Protein AF-A0AAJ6NSI8-F1 (afdb_monomer_lite)

Radius of gyration: 16.39 Å; chains: 1; bounding box: 37×34×49 Å

Foldseek 3Di:
DDDDDPVNVVVCCVPPVVVVVVVQLVVLQPDPDLLVLLLCLLQCATPVRDHDPVCVPADNVLSVQLSVQCNVCVVVCLPDDALVSNLVVLCVSNVVRPRCDPVSSVSSSQSSCSNSVHHDQWDACDPVNLVVCVVVVNPSPDRTHGPVVVD

Structure (mmCIF, N/CA/C/O backbone):
data_AF-A0AAJ6NSI8-F1
#
_entry.id   AF-A0AAJ6NSI8-F1
#
loop_
_atom_site.group_PDB
_atom_site.id
_atom_site.type_symbol
_atom_site.label_atom_id
_atom_site.label_alt_id
_atom_site.label_comp_id
_atom_site.label_asym_id
_atom_site.label_entity_id
_atom_site.label_seq_id
_atom_site.pdbx_PDB_ins_code
_atom_site.Cartn_x
_atom_site.Cartn_y
_atom_site.Cartn_z
_atom_site.occupancy
_atom_site.B_iso_or_equiv
_atom_site.auth_seq_id
_atom_site.auth_comp_id
_atom_site.auth_asym_id
_atom_site.auth_atom_id
_atom_site.pdbx_PDB_model_num
ATOM 1 N N . MET A 1 1 ? 19.139 5.730 -38.539 1.00 36.88 1 MET A N 1
ATOM 2 C CA . MET A 1 1 ? 18.204 5.379 -37.445 1.00 36.88 1 MET A CA 1
ATOM 3 C C . MET A 1 1 ? 18.878 4.322 -36.570 1.00 36.88 1 MET A C 1
ATOM 5 O O . MET A 1 1 ? 19.030 3.194 -37.020 1.00 36.88 1 MET A O 1
ATOM 9 N N . GLN A 1 2 ? 19.420 4.687 -35.401 1.00 40.69 2 GLN A N 1
ATOM 10 C CA . GLN A 1 2 ? 20.115 3.727 -34.526 1.00 40.69 2 GLN A CA 1
ATOM 11 C C . GLN A 1 2 ? 19.106 2.731 -33.938 1.00 40.69 2 GLN A C 1
ATOM 13 O O . GLN A 1 2 ? 18.136 3.141 -33.303 1.00 40.69 2 GLN A O 1
ATOM 18 N N . LYS A 1 3 ? 19.342 1.427 -34.138 1.00 42.62 3 LYS A N 1
ATOM 19 C CA . LYS A 1 3 ? 18.638 0.351 -33.426 1.00 42.62 3 LYS A CA 1
ATOM 20 C C . LYS A 1 3 ? 18.954 0.491 -31.934 1.00 42.62 3 LYS A C 1
ATOM 22 O O . LYS A 1 3 ? 20.040 0.114 -31.505 1.00 42.62 3 LYS A O 1
ATOM 27 N N . GLN A 1 4 ? 18.039 1.064 -31.156 1.00 47.97 4 GLN A N 1
ATOM 28 C CA . GLN A 1 4 ? 18.158 1.073 -29.699 1.00 47.97 4 GLN A CA 1
ATOM 29 C C . GLN A 1 4 ? 18.043 -0.370 -29.199 1.00 47.97 4 GLN A C 1
ATOM 31 O O . GLN A 1 4 ? 17.003 -1.012 -29.331 1.00 47.97 4 GLN A O 1
ATOM 36 N N . THR A 1 5 ? 19.142 -0.905 -28.681 1.00 57.41 5 THR A N 1
ATOM 37 C CA . THR A 1 5 ? 19.219 -2.257 -28.125 1.00 57.41 5 THR A CA 1
ATOM 38 C C . THR A 1 5 ? 18.499 -2.301 -26.774 1.00 57.41 5 THR A C 1
ATOM 40 O O . THR A 1 5 ? 18.498 -1.319 -26.036 1.00 57.41 5 THR A O 1
ATOM 43 N N . ILE A 1 6 ? 17.956 -3.453 -26.371 1.00 51.88 6 ILE A N 1
ATOM 44 C CA . ILE A 1 6 ? 17.334 -3.640 -25.040 1.00 51.88 6 ILE A CA 1
ATOM 45 C C . ILE A 1 6 ? 18.253 -3.128 -23.906 1.00 51.88 6 ILE A C 1
ATOM 47 O O . ILE A 1 6 ? 17.789 -2.495 -22.960 1.00 51.88 6 ILE A O 1
ATOM 51 N N . LYS A 1 7 ? 19.578 -3.279 -24.059 1.00 48.72 7 LYS A N 1
ATOM 52 C CA . LYS A 1 7 ? 20.593 -2.747 -23.131 1.00 48.72 7 LYS A CA 1
ATOM 53 C C . LYS A 1 7 ? 20.523 -1.227 -22.922 1.00 48.72 7 LYS A C 1
ATOM 55 O O . LYS A 1 7 ? 20.684 -0.780 -21.789 1.00 48.72 7 LYS A O 1
ATOM 60 N N . SER A 1 8 ? 20.266 -0.422 -23.960 1.00 52.66 8 SER A N 1
ATOM 61 C CA . SER A 1 8 ? 20.173 1.039 -23.806 1.00 52.66 8 SER A CA 1
ATOM 62 C C . SER A 1 8 ? 18.895 1.459 -23.077 1.00 52.66 8 SER A C 1
ATOM 64 O O . SER A 1 8 ? 18.937 2.383 -22.267 1.00 52.66 8 SER A O 1
ATOM 66 N N . PHE A 1 9 ? 17.785 0.743 -23.282 1.00 48.44 9 PHE A N 1
ATOM 67 C CA . PHE A 1 9 ? 16.543 0.965 -22.531 1.00 48.44 9 PHE A CA 1
ATOM 68 C C . PHE A 1 9 ? 16.687 0.594 -21.056 1.00 48.44 9 PHE A C 1
ATOM 70 O O . PHE A 1 9 ? 16.304 1.379 -20.191 1.00 48.44 9 PHE A O 1
ATOM 77 N N . VAL A 1 10 ? 17.306 -0.553 -20.763 1.00 53.97 10 VAL A N 1
ATOM 78 C CA . VAL A 1 10 ? 17.607 -0.972 -19.386 1.00 53.97 10 VAL A CA 1
ATOM 79 C C . VAL A 1 10 ? 18.516 0.051 -18.699 1.00 53.97 10 VAL A C 1
ATOM 81 O O . VAL A 1 10 ? 18.261 0.428 -17.560 1.00 53.97 10 VAL A O 1
ATOM 84 N N . HIS A 1 11 ? 19.528 0.575 -19.394 1.00 52.06 11 HIS A N 1
ATOM 85 C CA . HIS A 1 11 ? 20.425 1.585 -18.832 1.00 52.06 11 HIS A CA 1
ATOM 86 C C . HIS A 1 11 ? 19.711 2.911 -18.517 1.00 52.06 11 HIS A C 1
ATOM 88 O O . HIS A 1 11 ? 19.926 3.489 -17.450 1.00 52.06 11 HIS A O 1
ATOM 94 N N . ILE A 1 12 ? 18.829 3.381 -19.408 1.00 58.09 12 ILE A N 1
ATOM 95 C CA . ILE A 1 12 ? 18.004 4.577 -19.171 1.00 58.09 12 ILE A CA 1
ATOM 96 C C . ILE A 1 12 ? 17.040 4.342 -18.005 1.00 58.09 12 ILE A C 1
ATOM 98 O O . ILE A 1 12 ? 16.928 5.199 -17.129 1.00 58.09 12 ILE A O 1
ATOM 102 N N . TYR A 1 13 ? 16.396 3.175 -17.954 1.00 50.25 13 T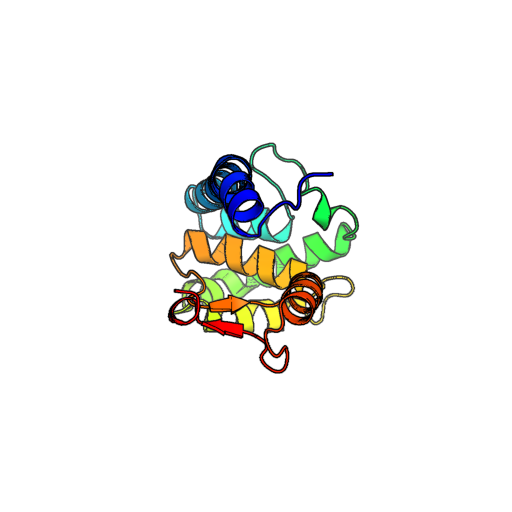YR A N 1
ATOM 103 C CA . TYR A 1 13 ? 15.505 2.800 -16.860 1.00 50.25 13 TYR A CA 1
ATOM 104 C C . TYR A 1 13 ? 16.242 2.786 -15.515 1.00 50.25 13 TYR A C 1
ATOM 106 O O . TYR A 1 13 ? 15.799 3.431 -14.567 1.00 50.25 13 TYR A O 1
ATOM 114 N N . ILE A 1 14 ? 17.408 2.135 -15.441 1.00 59.50 14 ILE A N 1
ATOM 115 C CA . ILE A 1 14 ? 18.224 2.064 -14.220 1.00 59.50 14 ILE A CA 1
ATOM 116 C C . ILE A 1 14 ? 18.688 3.452 -13.771 1.00 59.50 14 ILE A C 1
ATOM 118 O O . ILE A 1 14 ? 18.696 3.719 -12.573 1.00 59.50 14 ILE A O 1
ATOM 122 N N . ARG A 1 15 ? 19.083 4.332 -14.698 1.00 59.12 15 ARG A N 1
ATOM 123 C CA . ARG A 1 15 ? 19.622 5.651 -14.337 1.00 59.12 15 ARG A CA 1
ATOM 124 C C . ARG A 1 15 ? 18.563 6.697 -14.026 1.00 59.12 15 ARG A C 1
ATOM 126 O O . ARG A 1 15 ? 18.824 7.560 -13.199 1.00 59.12 15 ARG A O 1
ATOM 133 N N . LYS A 1 16 ? 17.420 6.670 -14.712 1.00 64.94 16 LYS A N 1
ATOM 134 C CA . LYS A 1 16 ? 16.424 7.750 -14.629 1.00 64.94 16 LYS A CA 1
ATOM 135 C C . LYS A 1 16 ? 15.152 7.343 -13.898 1.00 64.94 16 LYS A C 1
ATOM 137 O O . LYS A 1 16 ? 14.625 8.133 -13.137 1.00 64.94 16 LYS A O 1
ATOM 142 N N . ILE A 1 17 ? 14.677 6.117 -14.106 1.00 63.28 17 ILE A N 1
ATOM 143 C CA . ILE A 1 17 ? 13.361 5.682 -13.616 1.00 63.28 17 ILE A CA 1
ATOM 144 C C . ILE A 1 17 ? 13.476 4.955 -12.272 1.00 63.28 17 ILE A C 1
ATOM 146 O O . ILE A 1 17 ? 12.695 5.204 -11.359 1.00 63.28 17 ILE A O 1
ATOM 150 N N . ARG A 1 18 ? 14.479 4.081 -12.116 1.00 68.25 18 ARG A N 1
ATOM 151 C CA . ARG A 1 18 ? 14.685 3.299 -10.888 1.00 68.25 18 ARG A CA 1
ATOM 152 C C . ARG A 1 18 ? 14.914 4.163 -9.638 1.00 68.25 18 ARG A C 1
ATOM 154 O O . ARG A 1 18 ? 14.327 3.814 -8.619 1.00 68.25 18 ARG A O 1
ATOM 161 N N . PRO A 1 19 ? 15.714 5.248 -9.661 1.00 74.75 19 PRO A N 1
ATOM 162 C CA . PRO A 1 19 ? 15.918 6.067 -8.468 1.00 74.75 19 PRO A CA 1
ATOM 163 C C . PRO A 1 19 ? 14.632 6.762 -8.018 1.00 74.75 19 PRO A C 1
ATOM 165 O O . PRO A 1 19 ? 14.346 6.788 -6.828 1.00 74.75 19 PRO A O 1
ATOM 168 N N . GLU A 1 20 ? 13.828 7.259 -8.961 1.00 72.12 20 GLU A N 1
ATOM 169 C CA . GLU A 1 20 ? 12.539 7.894 -8.664 1.00 72.12 20 GLU A CA 1
ATOM 170 C C . GLU A 1 20 ? 11.533 6.886 -8.098 1.00 72.12 20 GLU A C 1
ATOM 172 O O . GLU A 1 20 ? 10.902 7.154 -7.077 1.00 72.12 20 GLU A O 1
ATOM 177 N N . ALA A 1 21 ? 11.439 5.698 -8.703 1.00 73.94 21 ALA A N 1
ATOM 178 C CA . ALA A 1 21 ? 10.598 4.617 -8.192 1.00 73.94 21 ALA A CA 1
ATOM 179 C C . ALA A 1 21 ? 11.047 4.158 -6.794 1.00 73.94 21 ALA A C 1
ATOM 181 O O . ALA A 1 21 ? 10.218 3.925 -5.920 1.00 73.94 21 ALA A O 1
ATOM 182 N N . GLN A 1 22 ? 12.359 4.065 -6.555 1.00 80.81 22 GLN A N 1
ATOM 183 C CA . GLN A 1 22 ? 12.893 3.704 -5.244 1.00 80.81 22 GLN A CA 1
ATOM 184 C C . GLN A 1 22 ? 12.597 4.788 -4.204 1.00 80.81 22 GLN A C 1
ATOM 186 O O . GLN A 1 22 ? 12.162 4.453 -3.109 1.00 80.81 22 GLN A O 1
ATOM 191 N N . ALA A 1 23 ? 12.754 6.065 -4.558 1.00 84.75 23 ALA A N 1
ATOM 192 C CA . ALA A 1 23 ? 12.427 7.185 -3.681 1.00 84.75 23 ALA A CA 1
ATOM 193 C C . ALA A 1 23 ? 10.931 7.227 -3.325 1.00 84.75 23 ALA A C 1
ATOM 195 O O . ALA A 1 23 ? 10.587 7.520 -2.179 1.00 84.75 23 ALA A O 1
ATOM 196 N N . GLU A 1 24 ? 10.040 6.891 -4.268 1.00 85.69 24 GLU A N 1
ATOM 197 C CA . GLU A 1 24 ? 8.609 6.726 -3.981 1.00 85.69 24 GLU A CA 1
ATOM 198 C C . GLU A 1 24 ? 8.392 5.633 -2.927 1.00 85.69 24 GLU A C 1
ATOM 200 O O . GLU A 1 24 ? 7.766 5.885 -1.897 1.00 85.69 24 GLU A O 1
ATOM 205 N N . LEU A 1 25 ? 8.941 4.435 -3.140 1.00 88.94 25 LEU A N 1
ATOM 206 C CA . LEU A 1 25 ? 8.789 3.329 -2.191 1.00 88.94 25 LEU A CA 1
ATOM 207 C C . LEU A 1 25 ? 9.424 3.644 -0.827 1.00 88.94 25 LEU A C 1
ATOM 209 O O . LEU A 1 25 ? 8.829 3.356 0.212 1.00 88.94 25 LEU A O 1
ATOM 213 N N . ASP A 1 26 ? 10.597 4.273 -0.806 1.00 90.62 26 ASP A N 1
ATOM 214 C CA . ASP A 1 26 ? 11.287 4.660 0.425 1.00 90.62 26 ASP A CA 1
ATOM 215 C C . ASP A 1 26 ? 10.462 5.668 1.233 1.00 90.62 26 ASP A C 1
ATOM 217 O O . ASP A 1 26 ? 10.389 5.555 2.459 1.00 90.62 26 ASP A O 1
ATOM 221 N N . TRP A 1 27 ? 9.755 6.584 0.567 1.00 93.50 27 TRP A N 1
ATOM 222 C CA . TRP A 1 27 ? 8.813 7.479 1.234 1.00 93.50 27 TRP A CA 1
ATOM 223 C C . TRP A 1 27 ? 7.670 6.709 1.911 1.00 93.50 27 TRP A C 1
ATOM 225 O O . TRP A 1 27 ? 7.351 6.987 3.068 1.00 93.50 27 TRP A O 1
ATOM 235 N N . PHE A 1 28 ? 7.094 5.689 1.261 1.00 93.50 28 PHE A N 1
ATOM 236 C CA . PHE A 1 28 ? 6.089 4.820 1.896 1.00 93.50 28 PHE A CA 1
ATOM 237 C C . PHE A 1 28 ? 6.663 4.013 3.073 1.00 93.50 28 PHE A C 1
ATOM 239 O O . PHE A 1 28 ? 5.974 3.824 4.083 1.00 93.50 28 PHE A O 1
ATOM 246 N N . ARG A 1 29 ? 7.930 3.582 2.985 1.00 93.75 29 ARG A N 1
ATOM 247 C CA . ARG A 1 29 ? 8.641 2.888 4.076 1.00 93.75 29 ARG A CA 1
ATOM 248 C C . ARG A 1 29 ? 8.767 3.765 5.323 1.00 93.75 29 ARG A C 1
ATOM 250 O O . ARG A 1 29 ? 8.585 3.284 6.443 1.00 93.75 29 ARG A O 1
ATOM 257 N N . GLN A 1 30 ? 9.081 5.041 5.115 1.00 94.56 30 GLN A N 1
ATOM 258 C CA . GLN A 1 30 ? 9.394 6.011 6.168 1.00 94.56 30 GLN A CA 1
ATOM 259 C C . GLN A 1 30 ? 8.162 6.605 6.859 1.00 94.56 30 GLN A C 1
ATOM 261 O O . GLN A 1 30 ? 8.313 7.339 7.832 1.00 94.56 30 GLN A O 1
ATOM 266 N N . GLN A 1 31 ? 6.948 6.283 6.405 1.00 96.00 31 GLN A N 1
ATOM 267 C CA . GLN A 1 31 ? 5.730 6.781 7.045 1.00 96.00 31 GLN A CA 1
ATOM 268 C C . GLN A 1 31 ? 5.690 6.422 8.537 1.00 96.00 31 GLN A C 1
ATOM 270 O O . GLN A 1 31 ? 6.101 5.314 8.891 1.00 96.00 31 GLN A O 1
ATOM 275 N N . PRO A 1 32 ? 5.173 7.291 9.424 1.00 95.12 32 PRO A N 1
ATOM 276 C CA . PRO A 1 32 ? 5.261 7.076 10.870 1.00 95.12 32 PRO A CA 1
ATOM 277 C C . PRO A 1 32 ? 4.605 5.774 11.337 1.00 95.12 32 PRO A C 1
ATOM 279 O O . PRO A 1 32 ? 5.128 5.080 12.206 1.00 95.12 32 PRO A O 1
ATOM 282 N N . THR A 1 33 ? 3.476 5.408 10.729 1.00 97.38 33 THR A N 1
ATOM 283 C CA . THR A 1 33 ? 2.696 4.229 11.115 1.00 97.38 33 THR A CA 1
ATOM 284 C C . THR A 1 33 ? 2.274 3.416 9.899 1.00 97.38 33 THR A C 1
ATOM 286 O O . THR A 1 33 ? 2.257 3.906 8.771 1.00 97.38 33 THR A O 1
ATOM 289 N N . LEU A 1 34 ? 1.897 2.157 10.130 1.00 96.81 34 LEU A N 1
ATOM 290 C CA . LEU A 1 34 ? 1.266 1.343 9.091 1.00 96.81 34 LEU A CA 1
ATOM 291 C C . LEU A 1 34 ? -0.070 1.954 8.638 1.00 96.81 34 LEU A C 1
ATOM 293 O O . LEU A 1 34 ? -0.363 1.947 7.448 1.00 96.81 34 LEU A O 1
ATOM 297 N N . ALA A 1 35 ? -0.844 2.530 9.564 1.00 97.62 35 ALA A N 1
ATOM 298 C CA . ALA A 1 35 ? -2.108 3.193 9.253 1.00 97.62 35 ALA A CA 1
ATOM 299 C C . ALA A 1 35 ? -1.914 4.356 8.268 1.00 97.62 35 ALA A C 1
ATOM 301 O O . ALA A 1 35 ? -2.612 4.423 7.259 1.00 97.62 35 ALA A O 1
ATOM 302 N N . SER A 1 36 ? -0.916 5.217 8.501 1.00 96.75 36 SER A N 1
ATOM 303 C CA . SER A 1 36 ? -0.608 6.318 7.583 1.00 96.75 36 SER A CA 1
ATOM 304 C C . SER A 1 36 ? -0.124 5.805 6.224 1.00 96.75 36 SER A C 1
ATOM 306 O O . SER A 1 36 ? -0.538 6.330 5.194 1.00 96.75 36 SER A O 1
ATOM 308 N N . THR A 1 37 ? 0.687 4.737 6.180 1.00 97.19 37 THR A N 1
ATOM 309 C CA . THR A 1 37 ? 1.047 4.094 4.902 1.00 97.19 37 THR A CA 1
ATOM 310 C C . THR A 1 37 ? -0.189 3.597 4.155 1.00 97.19 37 THR A C 1
ATOM 312 O O . THR A 1 37 ? -0.297 3.843 2.955 1.00 97.19 37 THR A O 1
ATOM 315 N N . ILE A 1 38 ? -1.114 2.914 4.841 1.00 97.69 38 ILE A N 1
ATOM 316 C CA . ILE A 1 38 ? -2.360 2.406 4.249 1.00 97.69 38 ILE A CA 1
ATOM 317 C C . ILE A 1 38 ? -3.188 3.562 3.686 1.00 97.69 38 ILE A C 1
ATOM 319 O O . ILE A 1 38 ? -3.651 3.474 2.551 1.00 97.69 38 ILE A O 1
ATOM 323 N N . GLU A 1 39 ? -3.324 4.660 4.429 1.00 97.06 39 GLU A N 1
ATOM 324 C CA . GLU A 1 39 ? -4.058 5.840 3.975 1.00 97.06 39 GLU A CA 1
ATOM 325 C C . GLU A 1 39 ? -3.462 6.429 2.690 1.00 97.06 39 GLU A C 1
ATOM 327 O O . GLU A 1 39 ? -4.171 6.573 1.690 1.00 97.06 39 GLU A O 1
ATOM 332 N N . TYR A 1 40 ? -2.155 6.703 2.664 1.00 96.12 40 TYR A N 1
ATOM 333 C CA . TYR A 1 40 ? -1.509 7.251 1.469 1.00 96.12 40 TYR A CA 1
ATOM 334 C C . TYR A 1 40 ? -1.539 6.276 0.285 1.00 96.12 40 TYR A C 1
ATOM 336 O O . TYR A 1 40 ? -1.771 6.692 -0.855 1.00 96.12 40 TYR A O 1
ATOM 344 N N . ALA A 1 41 ? -1.349 4.977 0.540 1.00 95.62 41 ALA A N 1
ATOM 345 C CA . ALA A 1 41 ? -1.370 3.946 -0.493 1.00 95.62 41 ALA A CA 1
ATOM 346 C C . ALA A 1 41 ? -2.766 3.782 -1.110 1.00 95.62 41 ALA A C 1
ATOM 348 O O . ALA A 1 41 ? -2.882 3.686 -2.335 1.00 95.62 41 ALA A O 1
ATOM 349 N N . ALA A 1 42 ? -3.816 3.798 -0.285 1.00 95.88 42 ALA A N 1
ATOM 350 C CA . ALA A 1 42 ? -5.203 3.715 -0.729 1.00 95.88 42 ALA A CA 1
ATOM 351 C C . ALA A 1 42 ? -5.617 4.965 -1.514 1.00 95.88 42 ALA A C 1
ATOM 353 O O . ALA A 1 42 ? -6.224 4.855 -2.577 1.00 95.88 42 ALA A O 1
ATOM 354 N N . LEU A 1 43 ? -5.232 6.156 -1.048 1.00 94.69 43 LEU A N 1
ATOM 355 C CA . LEU A 1 43 ? -5.566 7.422 -1.708 1.00 94.69 43 LEU A CA 1
ATOM 356 C C . LEU A 1 43 ? -4.710 7.727 -2.943 1.00 94.69 43 LEU A C 1
ATOM 358 O O . LEU A 1 43 ? -4.963 8.732 -3.621 1.00 94.69 43 LEU A O 1
ATOM 362 N N . ALA A 1 44 ? -3.741 6.861 -3.261 1.00 91.75 44 ALA A N 1
ATOM 363 C CA . ALA A 1 44 ? -2.837 7.039 -4.389 1.00 91.75 44 ALA A CA 1
ATOM 364 C C . ALA A 1 44 ? -2.048 8.359 -4.304 1.00 91.75 44 ALA A C 1
ATOM 366 O O . ALA A 1 44 ? -1.887 9.045 -5.315 1.00 91.75 44 ALA A O 1
ATOM 367 N N . VAL A 1 45 ? -1.618 8.750 -3.101 1.00 91.88 45 VAL A N 1
ATOM 368 C CA . VAL A 1 45 ? -0.942 10.029 -2.834 1.00 91.88 45 VAL A CA 1
ATOM 369 C C . VAL A 1 45 ? 0.571 9.830 -2.775 1.00 91.88 45 VAL A C 1
ATOM 371 O O . VAL A 1 45 ? 1.052 8.933 -2.089 1.00 91.88 45 VAL A O 1
ATOM 374 N N . ASP A 1 46 ? 1.307 10.670 -3.503 1.00 86.81 46 ASP A N 1
ATOM 375 C CA . ASP A 1 46 ? 2.770 10.693 -3.521 1.00 86.81 46 ASP A CA 1
ATOM 376 C C . ASP A 1 46 ? 3.361 11.597 -2.425 1.00 86.81 46 ASP A C 1
ATOM 378 O O . ASP A 1 46 ? 2.653 12.303 -1.702 1.00 86.81 46 ASP A O 1
ATOM 382 N N . SER A 1 47 ? 4.693 11.638 -2.350 1.00 86.75 47 SER A N 1
ATOM 383 C CA . SER A 1 47 ? 5.443 12.473 -1.402 1.00 86.75 47 SER A CA 1
ATOM 384 C C . SER A 1 47 ? 5.191 13.980 -1.521 1.00 86.75 47 SER A C 1
ATOM 386 O O . SER A 1 47 ? 5.551 14.735 -0.621 1.00 86.75 47 SER A O 1
ATOM 388 N N . ARG A 1 48 ? 4.555 14.438 -2.605 1.00 86.06 48 ARG A N 1
ATOM 389 C CA . ARG A 1 48 ? 4.179 15.842 -2.830 1.00 86.06 48 ARG A CA 1
ATOM 390 C C . ARG A 1 48 ? 2.726 16.115 -2.441 1.00 86.06 48 ARG A C 1
ATOM 392 O O . ARG A 1 48 ? 2.204 17.181 -2.769 1.00 86.06 48 ARG A O 1
ATOM 399 N N . GLY A 1 49 ? 2.044 15.148 -1.825 1.00 84.50 49 GLY A N 1
ATOM 400 C CA . GLY A 1 49 ? 0.621 15.239 -1.504 1.00 84.50 49 GLY A CA 1
ATOM 401 C C . GLY A 1 49 ? -0.280 15.182 -2.741 1.00 84.50 49 GLY A C 1
ATOM 402 O O . GLY A 1 49 ? -1.464 15.513 -2.657 1.00 84.50 49 GLY A O 1
ATOM 403 N N . LYS A 1 50 ? 0.254 14.799 -3.909 1.00 85.81 50 LYS A N 1
ATOM 404 C CA . LYS A 1 50 ? -0.501 14.763 -5.164 1.00 85.81 50 LYS A CA 1
ATOM 405 C C . LYS A 1 50 ? -0.909 13.341 -5.496 1.00 85.81 50 LYS A C 1
ATOM 407 O O . LYS A 1 50 ? -0.181 12.386 -5.255 1.00 85.81 50 LYS A O 1
ATOM 412 N N . ARG A 1 51 ? -2.064 13.208 -6.149 1.00 85.19 51 ARG A N 1
ATOM 413 C CA . ARG A 1 51 ? -2.47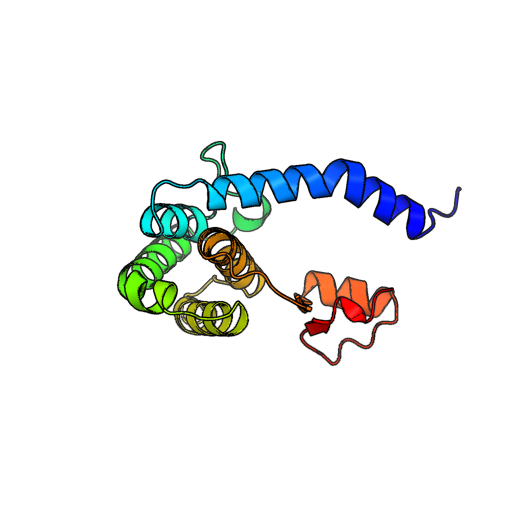6 11.919 -6.701 1.00 85.19 51 ARG A CA 1
ATOM 414 C C . ARG A 1 51 ? -1.512 11.480 -7.805 1.00 85.19 51 ARG A C 1
ATOM 416 O O . ARG A 1 51 ? -1.273 12.248 -8.752 1.00 85.19 51 ARG A O 1
ATOM 423 N N . CYS A 1 52 ? -1.027 10.244 -7.719 1.00 76.81 52 CYS A N 1
ATOM 424 C CA . CYS A 1 52 ? -0.187 9.609 -8.729 1.00 76.81 52 CYS A CA 1
ATOM 425 C C . CYS A 1 52 ? -0.850 9.724 -10.109 1.00 76.81 52 CYS A C 1
ATOM 427 O O . CYS A 1 52 ? -2.041 9.446 -10.274 1.00 76.81 52 CYS A O 1
ATOM 429 N N . SER A 1 53 ? -0.084 10.154 -11.116 1.00 72.69 53 SER A N 1
ATOM 430 C CA . SER A 1 53 ? -0.602 10.524 -12.442 1.00 72.69 53 SER A CA 1
ATOM 431 C C . SER A 1 53 ? -1.439 9.430 -13.102 1.00 72.69 53 SER A C 1
ATOM 433 O O . SER A 1 53 ? -2.530 9.706 -13.600 1.00 72.69 53 SER A O 1
ATOM 435 N N . HIS A 1 54 ? -0.971 8.187 -13.023 1.00 70.25 54 HIS A N 1
ATOM 436 C CA . HIS A 1 54 ? -1.614 7.004 -13.600 1.00 70.25 54 HIS A CA 1
ATOM 437 C C . HIS A 1 54 ? -2.894 6.574 -12.860 1.00 70.25 54 HIS A C 1
ATOM 439 O O . HIS A 1 54 ? -3.702 5.820 -13.400 1.00 70.25 54 HIS A O 1
ATOM 445 N N . GLN A 1 55 ? -3.120 7.091 -11.648 1.00 79.56 55 GLN A N 1
ATOM 446 C CA . GLN A 1 55 ? -4.267 6.770 -10.794 1.00 79.56 55 GLN A CA 1
ATOM 447 C C . GLN A 1 55 ? -5.300 7.917 -10.757 1.00 79.56 55 GLN A C 1
ATOM 449 O O . GLN A 1 55 ? -6.345 7.801 -10.119 1.00 79.56 55 GLN A O 1
ATOM 454 N N . ARG A 1 56 ? -5.084 9.009 -11.513 1.00 81.81 56 ARG A N 1
ATOM 455 C CA . ARG A 1 56 ? -6.010 10.161 -11.590 1.00 81.81 56 ARG A CA 1
ATOM 456 C C . ARG A 1 56 ? -7.405 9.822 -12.106 1.00 81.81 56 ARG A C 1
ATOM 458 O O . ARG A 1 56 ? -8.358 10.480 -11.709 1.00 81.81 56 ARG A O 1
ATOM 465 N N . ARG A 1 57 ? -7.526 8.791 -12.946 1.00 84.50 57 ARG A N 1
ATOM 466 C CA . ARG A 1 57 ? -8.814 8.316 -13.481 1.00 84.50 57 ARG A CA 1
ATOM 467 C C . ARG A 1 57 ? -9.712 7.645 -12.435 1.00 84.50 57 ARG A C 1
ATOM 469 O O . ARG A 1 57 ? -10.885 7.420 -12.711 1.00 84.50 57 ARG A O 1
ATOM 476 N N . LEU A 1 58 ? -9.171 7.281 -11.269 1.00 87.88 58 LEU A N 1
ATOM 477 C CA . LEU A 1 58 ? -9.948 6.649 -10.206 1.00 87.88 58 LEU A CA 1
ATOM 478 C C . LEU A 1 58 ? -10.877 7.673 -9.553 1.00 87.88 58 LEU A C 1
ATOM 480 O O . LEU A 1 58 ? -10.466 8.786 -9.200 1.00 87.88 58 LEU A O 1
ATOM 484 N N . LYS A 1 59 ? -12.143 7.282 -9.381 1.00 92.12 59 LYS A N 1
ATOM 485 C CA . LYS A 1 59 ? -13.140 8.103 -8.691 1.00 92.12 59 LYS A CA 1
ATOM 486 C C . LYS A 1 59 ? -12.714 8.292 -7.237 1.00 92.12 59 LYS A C 1
ATOM 488 O O . LYS A 1 59 ? -12.189 7.375 -6.611 1.00 92.12 59 LYS A O 1
ATOM 493 N N . LYS A 1 60 ? -12.982 9.476 -6.676 1.00 91.81 60 LYS A N 1
ATOM 494 C CA . LYS A 1 60 ? -12.697 9.752 -5.258 1.00 91.81 60 LYS A CA 1
ATOM 495 C C . LYS A 1 60 ? -13.401 8.742 -4.342 1.00 91.81 60 LYS A C 1
ATOM 497 O O . LYS A 1 60 ? -12.774 8.248 -3.420 1.00 91.81 60 LYS A O 1
ATOM 502 N N . SER A 1 61 ? -14.650 8.388 -4.645 1.00 94.19 61 SER A N 1
ATOM 503 C CA . SER A 1 61 ? -15.419 7.396 -3.882 1.00 94.19 61 SER A CA 1
ATOM 504 C C . SER A 1 61 ? -14.745 6.021 -3.833 1.00 94.19 61 SER A C 1
ATOM 506 O O . SER A 1 61 ? -14.701 5.419 -2.771 1.00 94.19 61 SER A O 1
ATOM 508 N N . THR A 1 62 ? -14.163 5.556 -4.944 1.00 94.12 62 THR A N 1
ATOM 509 C CA . THR A 1 62 ? -13.401 4.296 -5.005 1.00 94.12 62 THR A CA 1
ATOM 510 C C . THR A 1 62 ? -12.211 4.322 -4.043 1.00 94.12 62 THR A C 1
ATOM 512 O O . THR A 1 62 ? -11.987 3.358 -3.322 1.00 94.12 62 THR A O 1
ATOM 515 N N . LEU A 1 63 ? -11.464 5.431 -4.008 1.00 94.69 63 LEU A N 1
ATOM 516 C CA . LEU A 1 63 ? -10.273 5.573 -3.160 1.00 94.69 63 LEU A CA 1
ATOM 517 C C . LEU A 1 63 ? -10.626 5.695 -1.674 1.00 94.69 63 LEU A C 1
ATOM 519 O O . LEU A 1 63 ? -9.941 5.123 -0.833 1.00 94.69 63 LEU A O 1
ATOM 523 N N . GLU A 1 64 ? -11.694 6.426 -1.348 1.00 96.06 64 GLU A N 1
ATOM 524 C CA . GLU A 1 64 ? -12.164 6.528 0.036 1.00 96.06 64 GLU A CA 1
ATOM 525 C C . GLU A 1 64 ? -12.690 5.183 0.541 1.00 96.06 64 GLU A C 1
ATOM 527 O O . GLU A 1 64 ? -12.358 4.799 1.657 1.00 96.06 64 GLU A O 1
ATOM 532 N N . GLN A 1 65 ? -13.433 4.436 -0.285 1.00 97.00 65 GLN A N 1
ATOM 533 C CA . GLN A 1 65 ? -13.880 3.089 0.073 1.00 97.00 65 GLN A CA 1
ATOM 534 C C . GLN A 1 65 ? -12.685 2.160 0.317 1.00 97.00 65 GLN A C 1
ATOM 536 O O . GLN A 1 65 ? -12.603 1.533 1.367 1.00 97.00 65 GLN A O 1
ATOM 541 N N . ALA A 1 66 ? -11.703 2.159 -0.591 1.00 97.06 66 ALA A N 1
ATOM 542 C CA . ALA A 1 66 ? -10.483 1.371 -0.432 1.00 97.06 66 ALA A CA 1
ATOM 543 C C . ALA A 1 66 ? -9.734 1.717 0.864 1.00 97.06 66 ALA A C 1
ATOM 545 O O . ALA A 1 66 ? -9.263 0.826 1.569 1.00 97.06 66 ALA A O 1
ATOM 546 N N . LYS A 1 67 ? -9.650 3.007 1.214 1.00 97.81 67 LYS A N 1
ATOM 547 C CA . LYS A 1 67 ? -9.050 3.453 2.477 1.00 97.81 67 LYS A CA 1
ATOM 548 C C . LYS A 1 67 ? -9.789 2.866 3.681 1.00 97.81 67 LYS A C 1
ATOM 550 O O . LYS A 1 67 ? -9.135 2.349 4.583 1.00 97.81 67 LYS A O 1
ATOM 555 N N . GLN A 1 68 ? -11.120 2.946 3.697 1.00 98.06 68 GLN A N 1
ATOM 556 C CA . GLN A 1 68 ? -11.931 2.415 4.797 1.00 98.06 68 GLN A CA 1
ATOM 557 C C . GLN A 1 68 ? -11.748 0.901 4.945 1.00 98.06 68 GLN A C 1
ATOM 559 O O . GLN A 1 68 ? -11.434 0.433 6.040 1.00 98.06 68 GLN A O 1
ATOM 564 N N . ASP A 1 69 ? -11.849 0.153 3.845 1.00 97.94 69 ASP A N 1
ATOM 565 C CA . ASP A 1 69 ? -11.772 -1.311 3.866 1.00 97.94 69 ASP A CA 1
ATOM 566 C C . ASP A 1 69 ? -10.389 -1.805 4.316 1.00 97.94 69 ASP A C 1
ATOM 568 O O . ASP A 1 69 ? -10.283 -2.744 5.110 1.00 97.94 69 ASP A O 1
ATOM 572 N N . LEU A 1 70 ? -9.313 -1.139 3.882 1.00 98.19 70 LEU A N 1
ATOM 573 C CA . LEU A 1 70 ? -7.953 -1.485 4.298 1.00 98.19 70 LEU A CA 1
ATOM 574 C C . LEU A 1 70 ? -7.673 -1.108 5.757 1.00 98.19 70 LEU A C 1
ATOM 576 O O . LEU A 1 70 ? -7.060 -1.896 6.478 1.00 98.19 70 LEU A O 1
ATOM 580 N N . LEU A 1 71 ? -8.126 0.061 6.223 1.00 98.31 71 LEU A N 1
ATOM 581 C CA . LEU A 1 71 ? -7.947 0.466 7.623 1.00 98.31 71 LEU A CA 1
ATOM 582 C C . LEU A 1 71 ? -8.750 -0.420 8.583 1.00 98.31 71 LEU A C 1
ATOM 584 O O . LEU A 1 71 ? -8.233 -0.788 9.640 1.00 98.31 71 LEU A O 1
ATOM 588 N N . ALA A 1 72 ? -9.960 -0.833 8.200 1.00 98.12 72 ALA A N 1
ATOM 589 C CA . ALA A 1 72 ? -10.757 -1.796 8.962 1.00 98.12 72 ALA A CA 1
ATOM 590 C C . ALA A 1 72 ? -10.045 -3.155 9.112 1.00 98.12 72 ALA A C 1
ATOM 592 O O . ALA A 1 72 ? -10.240 -3.855 10.105 1.00 98.12 72 ALA A O 1
ATOM 593 N N . ASN A 1 73 ? -9.166 -3.498 8.165 1.00 98.12 73 ASN A N 1
ATOM 594 C CA . ASN A 1 73 ? -8.404 -4.747 8.136 1.00 98.12 73 ASN A CA 1
ATOM 595 C C . ASN A 1 73 ? -6.917 -4.570 8.495 1.00 98.12 73 ASN A C 1
ATOM 597 O O . ASN A 1 73 ? -6.100 -5.449 8.210 1.00 98.12 73 ASN A O 1
ATOM 601 N N . LEU A 1 74 ? -6.550 -3.472 9.168 1.00 97.94 74 LEU A N 1
ATOM 602 C CA . LEU A 1 74 ? -5.157 -3.149 9.501 1.00 97.94 74 LEU A CA 1
ATOM 603 C C . LEU A 1 74 ? -4.434 -4.288 10.233 1.00 97.94 74 LEU A C 1
ATOM 605 O O . LEU A 1 74 ? -3.285 -4.590 9.914 1.00 97.94 74 LEU A O 1
ATOM 609 N N . LYS A 1 75 ? -5.103 -4.946 11.189 1.00 97.50 75 LYS A N 1
ATOM 610 C CA . LYS A 1 75 ? -4.518 -6.072 11.941 1.00 97.50 75 LYS A CA 1
ATOM 611 C C . LYS A 1 75 ? -4.194 -7.252 11.025 1.00 97.50 75 LYS A C 1
ATOM 613 O O . LYS A 1 75 ? -3.101 -7.802 11.109 1.00 97.50 75 LYS A O 1
ATOM 618 N N . SER A 1 76 ? -5.111 -7.600 10.124 1.00 97.94 76 SER A N 1
ATOM 619 C CA . SER A 1 76 ? -4.921 -8.675 9.145 1.00 97.94 76 SER A CA 1
ATOM 620 C C . SER A 1 76 ? -3.749 -8.369 8.212 1.00 97.94 76 SER A C 1
ATOM 622 O O . SER A 1 76 ? -2.887 -9.221 8.013 1.00 97.94 76 SER A O 1
ATOM 624 N N . ILE A 1 77 ? -3.660 -7.124 7.727 1.00 97.81 77 ILE A N 1
ATOM 625 C CA . ILE A 1 77 ? -2.551 -6.639 6.889 1.00 97.81 77 ILE A CA 1
ATOM 626 C C . ILE A 1 77 ? -1.209 -6.752 7.626 1.00 97.81 77 ILE A C 1
ATOM 628 O O . ILE A 1 77 ? -0.220 -7.205 7.055 1.00 97.81 77 ILE A O 1
ATOM 632 N N . GLN A 1 78 ? -1.167 -6.378 8.907 1.00 97.19 78 GLN A N 1
ATOM 633 C CA . GLN A 1 78 ? 0.042 -6.464 9.729 1.00 97.19 78 GLN A CA 1
ATOM 634 C C . GLN A 1 78 ? 0.511 -7.913 9.956 1.00 97.19 78 GLN A C 1
ATOM 636 O O . GLN A 1 78 ? 1.699 -8.148 10.178 1.00 97.19 78 GLN A O 1
ATOM 641 N N . MET A 1 79 ? -0.403 -8.886 9.926 1.00 96.94 79 MET A N 1
ATOM 642 C CA . MET A 1 79 ? -0.097 -10.295 10.189 1.00 96.94 79 MET A CA 1
ATOM 643 C C . MET A 1 79 ? 0.450 -11.061 8.975 1.00 96.94 79 MET A C 1
ATOM 645 O O . MET A 1 79 ? 0.992 -12.156 9.171 1.00 96.94 79 MET A O 1
ATOM 649 N N . CYS A 1 80 ? 0.345 -10.510 7.760 1.00 96.31 80 CYS A N 1
ATOM 650 C CA . CYS A 1 80 ? 0.867 -11.120 6.534 1.00 96.31 80 CYS A CA 1
ATOM 651 C C . CYS A 1 80 ? 2.364 -11.456 6.654 1.00 96.31 80 CYS A C 1
ATOM 653 O O . CYS A 1 80 ? 3.145 -10.685 7.216 1.00 96.31 80 CYS A O 1
ATOM 655 N N . LYS A 1 81 ? 2.777 -12.619 6.130 1.00 93.31 81 LYS A N 1
ATOM 656 C CA . LYS A 1 81 ? 4.158 -13.125 6.274 1.00 93.31 81 LYS A CA 1
ATOM 657 C C . LYS A 1 81 ? 5.008 -12.943 5.031 1.00 93.31 81 LYS A C 1
ATOM 659 O O . LYS A 1 81 ? 6.232 -12.926 5.115 1.00 93.31 81 LYS A O 1
ATOM 664 N N . ASN A 1 82 ? 4.364 -12.817 3.883 1.00 88.44 82 ASN A N 1
ATOM 665 C CA . ASN A 1 82 ? 5.012 -12.619 2.601 1.00 88.44 82 ASN A CA 1
ATOM 666 C C . ASN A 1 82 ? 4.151 -11.694 1.723 1.00 88.44 82 ASN A C 1
ATOM 668 O O . ASN A 1 82 ? 3.001 -11.385 2.046 1.00 88.44 82 ASN A O 1
ATOM 672 N N . PHE A 1 83 ? 4.717 -11.237 0.607 1.00 88.50 83 PHE A N 1
ATOM 673 C CA . PHE A 1 83 ? 4.016 -10.333 -0.305 1.00 88.50 83 PHE A CA 1
ATOM 674 C C . PHE A 1 83 ? 2.785 -10.975 -0.958 1.00 88.50 83 PHE A C 1
ATOM 676 O O . PHE A 1 83 ? 1.815 -10.276 -1.225 1.00 88.50 83 PHE A O 1
ATOM 683 N N . ASN A 1 84 ? 2.803 -12.287 -1.208 1.00 86.44 84 ASN A N 1
ATOM 684 C CA . ASN A 1 84 ? 1.676 -12.981 -1.826 1.00 86.44 84 ASN A CA 1
ATOM 685 C C . ASN A 1 84 ? 0.452 -13.000 -0.896 1.00 86.44 84 ASN A C 1
ATOM 687 O O . ASN A 1 84 ? -0.643 -12.680 -1.348 1.00 86.44 84 ASN A O 1
ATOM 691 N N . ASP A 1 85 ? 0.638 -13.269 0.399 1.00 91.62 85 ASP A N 1
ATOM 692 C CA . ASP A 1 85 ? -0.439 -13.193 1.399 1.00 91.62 85 ASP A CA 1
ATOM 693 C C . ASP A 1 85 ? -1.043 -11.783 1.449 1.00 91.62 85 ASP A C 1
ATOM 695 O O . ASP A 1 85 ? -2.262 -11.614 1.452 1.00 91.62 85 ASP A O 1
ATOM 699 N N . LEU A 1 86 ? -0.175 -10.764 1.457 1.00 95.44 86 LEU A N 1
ATOM 700 C CA . LEU A 1 86 ? -0.583 -9.362 1.465 1.00 95.44 86 LEU A CA 1
ATOM 701 C C . LEU A 1 86 ? -1.362 -8.996 0.196 1.00 95.44 86 LEU A C 1
ATOM 703 O O . LEU A 1 86 ? -2.398 -8.338 0.271 1.00 95.44 86 LEU A O 1
ATOM 707 N N . PHE A 1 87 ? -0.867 -9.418 -0.966 1.00 92.31 87 PHE A N 1
ATOM 708 C CA . PHE A 1 87 ? -1.504 -9.163 -2.251 1.00 92.31 87 PHE A CA 1
ATOM 709 C C . PHE A 1 87 ? -2.879 -9.828 -2.335 1.00 92.31 87 PHE A C 1
ATOM 711 O O . PHE A 1 87 ? -3.837 -9.152 -2.685 1.00 92.31 87 PHE A O 1
ATOM 718 N N . LEU A 1 88 ? -3.004 -11.104 -1.954 1.00 92.50 88 LEU A N 1
ATOM 719 C CA . LEU A 1 88 ? -4.285 -11.820 -1.963 1.00 92.50 88 LEU A CA 1
ATOM 720 C C . LEU A 1 88 ? -5.306 -11.197 -1.004 1.00 92.50 88 LEU A C 1
ATOM 722 O O . LEU A 1 88 ? -6.483 -11.086 -1.352 1.00 92.50 88 LEU A O 1
ATOM 726 N N . LEU A 1 89 ? -4.864 -10.759 0.180 1.00 97.00 89 LEU A N 1
ATOM 727 C CA . LEU A 1 89 ? -5.726 -10.045 1.121 1.00 97.00 89 LEU A CA 1
ATOM 728 C C . LEU A 1 89 ? -6.230 -8.729 0.516 1.00 97.00 89 LEU A C 1
ATOM 730 O O . LEU A 1 89 ? -7.429 -8.467 0.527 1.00 97.00 89 LEU A O 1
ATOM 734 N N . ILE A 1 90 ? -5.331 -7.913 -0.036 1.00 96.44 90 ILE A N 1
ATOM 735 C CA . ILE A 1 90 ? -5.696 -6.625 -0.641 1.00 96.44 90 ILE A CA 1
ATOM 736 C C . ILE A 1 90 ? -6.579 -6.826 -1.878 1.00 96.44 90 ILE A C 1
ATOM 738 O O . ILE A 1 90 ? -7.556 -6.102 -2.038 1.00 96.44 90 ILE A O 1
ATOM 742 N N . ASP A 1 91 ? -6.286 -7.814 -2.723 1.00 94.50 91 ASP A N 1
ATOM 743 C CA . ASP A 1 91 ? -7.115 -8.171 -3.878 1.00 94.50 91 ASP A CA 1
ATOM 744 C C . ASP A 1 91 ? -8.532 -8.544 -3.431 1.00 94.50 91 ASP A C 1
ATOM 746 O O . ASP A 1 91 ? -9.498 -7.957 -3.909 1.00 94.50 91 ASP A O 1
ATOM 750 N N . THR A 1 92 ? -8.664 -9.404 -2.417 1.00 96.56 92 THR A N 1
ATOM 751 C CA . THR A 1 92 ? -9.969 -9.796 -1.855 1.00 96.56 92 THR A CA 1
ATOM 752 C C . THR A 1 92 ? -10.756 -8.598 -1.317 1.00 96.56 92 THR A C 1
ATOM 754 O O . THR A 1 92 ? -11.969 -8.522 -1.509 1.00 96.56 92 THR A O 1
ATOM 757 N N . LEU A 1 93 ? -10.082 -7.651 -0.657 1.00 96.94 93 LEU A N 1
ATOM 758 C CA . LEU A 1 93 ? -10.722 -6.460 -0.092 1.00 96.94 93 LEU A CA 1
ATOM 759 C C . LEU A 1 93 ? -11.136 -5.446 -1.164 1.00 96.94 93 LEU A C 1
ATOM 761 O O . LEU A 1 93 ? -12.180 -4.813 -1.039 1.00 96.94 93 LEU A O 1
ATOM 765 N N . LEU A 1 94 ? -10.324 -5.267 -2.208 1.00 95.94 94 LEU A N 1
ATOM 766 C CA . LEU A 1 94 ? -10.502 -4.179 -3.172 1.00 95.94 94 LEU A CA 1
ATOM 767 C C . LEU A 1 94 ? -11.224 -4.598 -4.456 1.00 95.94 94 LEU A C 1
ATOM 769 O O . LEU A 1 94 ? -11.829 -3.742 -5.101 1.00 95.94 94 LEU A O 1
ATOM 773 N N . GLN A 1 95 ? -11.201 -5.879 -4.835 1.00 93.12 95 GLN A N 1
ATOM 774 C CA . GLN A 1 95 ? -11.863 -6.385 -6.044 1.00 93.12 95 GLN A CA 1
ATOM 775 C C . GLN A 1 95 ? -13.377 -6.085 -6.093 1.00 93.12 95 GLN A C 1
ATOM 777 O O . GLN A 1 95 ? -13.856 -5.732 -7.176 1.00 93.12 95 GLN A O 1
ATOM 782 N N . PRO A 1 96 ? -14.136 -6.128 -4.976 1.00 95.19 96 PRO A N 1
ATOM 783 C CA . PRO A 1 96 ? -15.549 -5.738 -4.972 1.00 95.19 96 PRO A CA 1
ATOM 784 C C . PRO A 1 96 ? -15.789 -4.247 -5.266 1.00 95.19 96 PRO A C 1
ATOM 786 O O . PRO A 1 96 ? -16.900 -3.852 -5.630 1.00 95.19 96 PRO A O 1
ATOM 789 N N . ILE A 1 97 ? -14.769 -3.393 -5.120 1.00 93.81 97 ILE A N 1
ATOM 790 C CA . ILE A 1 97 ? -14.905 -1.948 -5.293 1.00 93.81 97 ILE A CA 1
ATOM 791 C C . ILE A 1 97 ? -14.865 -1.599 -6.783 1.00 93.81 97 ILE A C 1
ATOM 793 O O . ILE A 1 97 ? -13.828 -1.644 -7.449 1.00 93.81 97 ILE A O 1
ATOM 797 N N . SER A 1 98 ? -16.001 -1.144 -7.313 1.00 92.31 98 SER A N 1
ATOM 798 C CA . SER A 1 98 ? -16.091 -0.695 -8.703 1.00 92.31 98 SER A CA 1
ATOM 799 C C . SER A 1 98 ? -15.044 0.385 -9.026 1.00 92.31 98 SER A C 1
ATOM 801 O O . SER A 1 98 ? -15.017 1.471 -8.436 1.00 92.31 98 SER A O 1
ATOM 803 N N . GLY A 1 99 ? -14.218 0.105 -10.035 1.00 87.94 99 GLY A N 1
ATOM 804 C CA . GLY A 1 99 ? -13.152 0.988 -10.511 1.00 87.94 99 GLY A CA 1
ATOM 805 C C . GLY A 1 99 ? -11.762 0.681 -9.945 1.00 87.94 99 GLY A C 1
ATOM 806 O O . GLY A 1 99 ? -10.789 1.208 -10.484 1.00 87.94 99 GLY A O 1
ATOM 807 N N . ALA A 1 100 ? -11.637 -0.186 -8.935 1.00 89.81 100 ALA A N 1
ATOM 808 C CA . ALA A 1 100 ? -10.349 -0.677 -8.446 1.00 89.81 100 ALA A CA 1
ATOM 809 C C . ALA A 1 100 ? -9.800 -1.765 -9.391 1.00 89.81 100 ALA A C 1
ATOM 811 O O . ALA A 1 100 ? -10.136 -2.939 -9.298 1.00 89.81 100 ALA A O 1
ATOM 812 N N . GLY A 1 101 ? -8.991 -1.362 -10.374 1.00 87.19 101 GLY A N 1
ATOM 813 C CA . GLY A 1 101 ? -8.387 -2.298 -11.332 1.00 87.19 101 GLY A CA 1
ATOM 814 C C . GLY A 1 101 ? -7.118 -2.985 -10.810 1.00 87.19 101 GLY A C 1
ATOM 815 O O . GLY A 1 101 ? -6.456 -2.462 -9.919 1.00 87.19 101 GLY A O 1
ATOM 816 N N . GLU A 1 102 ? -6.711 -4.086 -11.457 1.00 84.06 102 GLU A N 1
ATOM 817 C CA . GLU A 1 102 ? -5.532 -4.907 -11.092 1.00 84.06 102 GLU A CA 1
ATOM 818 C C . GLU A 1 102 ? -4.253 -4.093 -10.808 1.00 84.06 102 GLU A C 1
ATOM 820 O O . GLU A 1 102 ? -3.516 -4.399 -9.878 1.00 84.06 102 GLU A O 1
ATOM 825 N N . LEU A 1 103 ? -3.979 -3.051 -11.606 1.00 85.06 103 LEU A N 1
ATOM 826 C CA . LEU A 1 103 ? -2.791 -2.208 -11.419 1.00 85.06 103 LEU A CA 1
ATOM 827 C C . LEU A 1 103 ? -2.861 -1.400 -10.117 1.00 85.06 103 LEU A C 1
ATOM 829 O O . LEU A 1 103 ? -1.868 -1.287 -9.415 1.00 85.06 103 LEU A O 1
ATOM 833 N N . TYR A 1 104 ? -4.037 -0.863 -9.788 1.00 90.19 104 TYR A N 1
ATOM 834 C CA . TYR A 1 104 ? -4.230 -0.122 -8.545 1.00 90.19 104 TYR A CA 1
ATOM 835 C C . TYR A 1 104 ? -4.053 -1.039 -7.334 1.00 90.19 104 TYR A C 1
ATOM 837 O O . TYR A 1 104 ? -3.316 -0.687 -6.421 1.00 90.19 104 TYR A O 1
ATOM 845 N N . ILE A 1 105 ? -4.654 -2.233 -7.376 1.00 91.25 105 ILE A N 1
ATOM 846 C CA . ILE A 1 105 ? -4.522 -3.250 -6.324 1.00 91.25 105 ILE A CA 1
ATOM 847 C C . ILE A 1 105 ? -3.044 -3.566 -6.089 1.00 91.25 105 ILE A C 1
ATOM 849 O O . ILE A 1 105 ? -2.565 -3.461 -4.963 1.00 91.25 105 ILE A O 1
ATOM 853 N N . TYR A 1 106 ? -2.298 -3.859 -7.155 1.00 89.88 106 TYR A N 1
ATOM 854 C CA . TYR A 1 106 ? -0.875 -4.155 -7.041 1.00 89.88 106 TYR A CA 1
ATOM 855 C C . TYR A 1 106 ? -0.042 -2.983 -6.518 1.00 89.88 106 TYR A C 1
ATOM 857 O O . TYR A 1 106 ? 0.769 -3.183 -5.616 1.00 89.88 106 TYR A O 1
ATOM 865 N N . ASP A 1 107 ? -0.235 -1.771 -7.048 1.00 89.81 107 ASP A N 1
ATOM 866 C CA . ASP A 1 107 ? 0.493 -0.584 -6.586 1.00 89.81 107 ASP A CA 1
ATOM 867 C C . ASP A 1 107 ? 0.243 -0.353 -5.086 1.00 89.81 107 ASP A C 1
ATOM 869 O O . ASP A 1 107 ? 1.174 -0.081 -4.325 1.00 89.81 107 ASP A O 1
ATOM 873 N N . THR A 1 108 ? -1.007 -0.502 -4.637 1.00 94.50 108 THR A N 1
ATOM 874 C CA . THR A 1 108 ? -1.381 -0.403 -3.222 1.00 94.50 108 THR A CA 1
ATOM 875 C C . THR A 1 108 ? -0.718 -1.503 -2.391 1.00 94.50 108 THR A C 1
ATOM 877 O O . THR A 1 108 ? -0.133 -1.196 -1.347 1.00 94.50 108 THR A O 1
ATOM 880 N N . SER A 1 109 ? -0.712 -2.754 -2.863 1.00 94.88 109 SER A N 1
ATOM 881 C CA . SER A 1 109 ? 0.001 -3.854 -2.202 1.00 94.88 109 SER A CA 1
ATOM 882 C C . SER A 1 109 ? 1.501 -3.607 -2.109 1.00 94.88 109 SER A C 1
ATOM 884 O O . SER A 1 109 ? 2.084 -3.848 -1.056 1.00 94.88 109 SER A O 1
ATOM 886 N N . LEU A 1 110 ? 2.132 -3.095 -3.166 1.00 92.56 110 LEU A N 1
ATOM 887 C CA . LEU A 1 110 ? 3.564 -2.800 -3.188 1.00 92.56 110 LEU A CA 1
ATOM 888 C C . LEU A 1 110 ? 3.926 -1.713 -2.173 1.00 92.56 110 LEU A C 1
ATOM 890 O O . LEU A 1 110 ? 4.871 -1.878 -1.402 1.00 92.56 110 LEU A O 1
ATOM 894 N N . ARG A 1 111 ? 3.147 -0.630 -2.125 1.00 94.94 111 ARG A N 1
ATOM 895 C CA . ARG A 1 111 ? 3.360 0.490 -1.194 1.00 94.94 111 ARG A CA 1
ATOM 896 C C . ARG A 1 111 ? 3.217 0.066 0.266 1.00 94.94 111 ARG A C 1
ATOM 898 O O . ARG A 1 111 ? 4.063 0.413 1.089 1.00 94.94 111 ARG A O 1
ATOM 905 N N . ILE A 1 112 ? 2.186 -0.718 0.584 1.00 96.62 112 ILE A N 1
ATOM 906 C CA . ILE A 1 112 ? 1.991 -1.274 1.932 1.00 96.62 112 ILE A CA 1
ATOM 907 C C . ILE A 1 112 ? 3.086 -2.303 2.248 1.00 96.62 112 ILE A C 1
ATOM 909 O O . ILE A 1 112 ? 3.674 -2.276 3.330 1.00 96.62 112 ILE A O 1
ATOM 913 N N . GLY A 1 113 ? 3.414 -3.170 1.290 1.00 95.38 113 GLY A N 1
ATOM 914 C CA . GLY A 1 113 ? 4.422 -4.215 1.433 1.00 95.38 113 GLY A CA 1
ATOM 915 C C . GLY A 1 113 ? 5.798 -3.658 1.769 1.00 95.38 113 GLY A C 1
ATOM 916 O O . GLY A 1 113 ? 6.458 -4.160 2.675 1.00 95.38 113 GLY A O 1
ATOM 917 N N . VAL A 1 114 ? 6.200 -2.546 1.150 1.00 94.69 114 VAL A N 1
ATOM 918 C CA . VAL A 1 114 ? 7.466 -1.870 1.465 1.00 94.69 114 VAL A CA 1
ATOM 919 C C . VAL A 1 114 ? 7.563 -1.451 2.937 1.00 94.69 114 VAL A C 1
ATOM 921 O O . VAL A 1 114 ? 8.637 -1.588 3.526 1.00 94.69 114 VAL A O 1
ATOM 924 N N . LYS A 1 115 ? 6.469 -0.983 3.552 1.00 95.81 115 LYS A N 1
ATOM 925 C CA . LYS A 1 115 ? 6.434 -0.635 4.984 1.00 95.81 115 LYS A CA 1
ATOM 926 C C . LYS A 1 115 ? 6.578 -1.863 5.884 1.00 95.81 115 LYS A C 1
ATOM 928 O O . LYS A 1 115 ? 7.180 -1.769 6.950 1.00 95.81 115 LYS A O 1
ATOM 933 N N . LEU A 1 116 ? 6.043 -2.999 5.446 1.00 94.56 116 LEU A N 1
ATOM 934 C CA . LEU A 1 116 ? 6.115 -4.280 6.151 1.00 94.56 116 LEU A CA 1
ATOM 935 C C . LEU A 1 116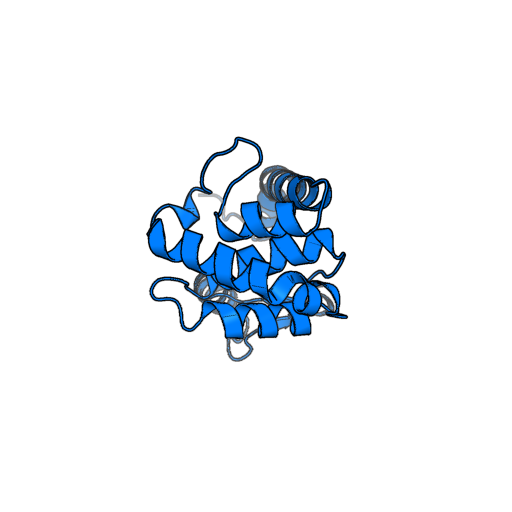 ? 7.385 -5.085 5.819 1.00 94.56 116 LEU A C 1
ATOM 937 O O . LEU A 1 116 ? 7.557 -6.182 6.340 1.00 94.56 116 LEU A O 1
ATOM 941 N N . ASN A 1 117 ? 8.269 -4.564 4.959 1.00 93.69 117 ASN A N 1
ATOM 942 C CA . ASN A 1 117 ? 9.392 -5.301 4.366 1.00 93.69 117 ASN A CA 1
ATOM 943 C C . ASN A 1 117 ? 8.969 -6.590 3.627 1.00 93.69 117 ASN A C 1
ATOM 945 O O . ASN A 1 117 ? 9.736 -7.544 3.526 1.00 93.69 117 ASN A O 1
ATOM 949 N N . LEU A 1 118 ? 7.757 -6.602 3.069 1.00 91.50 118 LEU A N 1
ATOM 950 C CA . LEU A 1 118 ? 7.214 -7.665 2.229 1.00 91.50 118 LEU A CA 1
ATOM 951 C C . LEU A 1 118 ? 7.285 -7.209 0.771 1.00 91.50 118 LEU A C 1
ATOM 953 O O . LEU A 1 118 ? 6.411 -6.487 0.297 1.00 91.50 118 LEU A O 1
ATOM 957 N N . LEU A 1 119 ? 8.343 -7.593 0.059 1.00 84.94 119 LEU A N 1
ATOM 958 C CA . LEU A 1 119 ? 8.522 -7.247 -1.354 1.00 84.94 119 LEU A CA 1
ATOM 959 C C . LEU A 1 119 ? 8.240 -8.455 -2.257 1.00 84.94 119 LEU A C 1
ATOM 961 O O . LEU A 1 119 ? 8.493 -9.593 -1.852 1.00 84.94 119 LEU A O 1
ATOM 965 N N . PRO A 1 120 ? 7.728 -8.239 -3.480 1.00 77.88 120 PRO A N 1
ATOM 966 C CA . PRO A 1 120 ? 7.539 -9.323 -4.433 1.00 77.88 120 PRO A CA 1
ATOM 967 C C . PRO A 1 120 ? 8.885 -9.965 -4.800 1.00 77.88 120 PRO A C 1
ATOM 969 O O . PRO A 1 120 ? 9.829 -9.279 -5.183 1.00 77.88 120 PRO A O 1
ATOM 972 N N . MET A 1 121 ? 8.956 -11.297 -4.734 1.00 59.41 121 MET A N 1
ATOM 973 C CA . MET A 1 121 ? 10.104 -12.084 -5.221 1.00 59.41 121 MET A CA 1
ATOM 974 C C . MET A 1 121 ? 10.031 -12.402 -6.725 1.00 59.41 121 MET A C 1
ATOM 976 O O . MET A 1 121 ? 10.953 -12.979 -7.303 1.00 59.41 121 MET A O 1
ATOM 980 N N . VAL A 1 122 ? 8.922 -12.033 -7.363 1.00 54.53 122 VAL A N 1
ATOM 981 C CA . VAL A 1 122 ? 8.615 -12.298 -8.769 1.00 54.53 122 VAL A CA 1
ATOM 982 C C . VAL A 1 122 ? 8.149 -11.008 -9.438 1.00 54.53 122 VAL A C 1
ATOM 984 O O . VAL A 1 122 ? 7.524 -10.159 -8.805 1.00 54.53 122 VAL A O 1
ATOM 987 N N . VAL A 1 123 ? 8.430 -10.850 -10.727 1.00 58.59 123 VAL A N 1
ATOM 988 C CA . VAL A 1 123 ? 7.87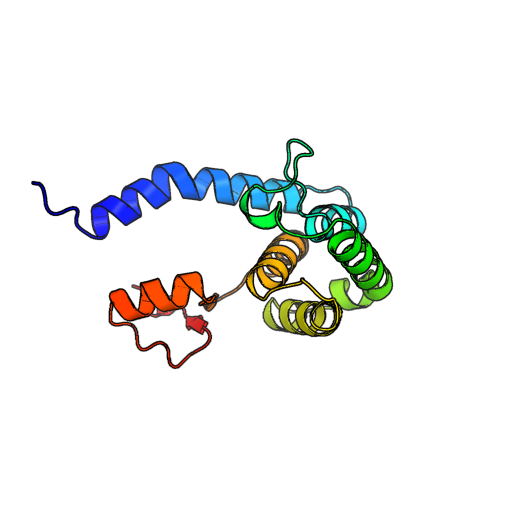7 -9.766 -11.541 1.00 58.59 123 VAL A CA 1
ATOM 989 C C . VAL A 1 123 ? 6.419 -10.107 -11.848 1.00 58.59 123 VAL A C 1
ATOM 991 O O . VAL A 1 123 ? 6.138 -11.062 -12.576 1.00 58.59 123 VAL A O 1
ATOM 994 N N . TYR A 1 124 ? 5.482 -9.339 -11.293 1.00 53.12 124 TYR A N 1
ATOM 995 C CA . TYR A 1 124 ? 4.060 -9.482 -11.600 1.00 53.12 124 TYR A CA 1
ATOM 996 C C . TYR A 1 124 ? 3.756 -8.857 -12.964 1.00 53.12 124 TYR A C 1
ATOM 998 O O . TYR A 1 124 ? 3.973 -7.665 -13.202 1.00 53.12 124 TYR A O 1
ATOM 1006 N N . LEU A 1 125 ? 3.262 -9.679 -13.891 1.00 51.28 125 LEU A N 1
ATOM 1007 C CA . LEU A 1 125 ? 2.897 -9.219 -15.225 1.00 51.28 125 LEU A CA 1
ATOM 1008 C C . LEU A 1 125 ? 1.456 -8.684 -15.199 1.00 51.28 125 LEU A C 1
ATOM 1010 O O . LEU A 1 125 ? 0.489 -9.425 -15.405 1.00 51.28 125 LEU A O 1
ATOM 1014 N N . HIS A 1 126 ? 1.288 -7.383 -14.950 1.00 56.44 126 HIS A N 1
ATOM 1015 C CA . HIS A 1 126 ? -0.004 -6.707 -15.146 1.00 56.44 126 HIS A CA 1
ATOM 1016 C C . HIS A 1 126 ? -0.348 -6.602 -16.628 1.00 56.44 126 HIS A C 1
ATOM 1018 O O . HIS A 1 126 ? 0.506 -6.811 -17.485 1.00 56.44 126 HIS A O 1
ATOM 1024 N N . ARG A 1 127 ? -1.591 -6.226 -16.954 1.00 49.81 127 ARG A N 1
ATOM 1025 C CA . ARG A 1 127 ? -2.067 -6.122 -18.346 1.00 49.81 127 ARG A CA 1
ATOM 1026 C C . ARG A 1 127 ? -1.104 -5.345 -19.271 1.00 49.81 127 ARG A C 1
ATOM 1028 O O . ARG A 1 127 ? -0.909 -5.767 -20.400 1.00 49.81 127 ARG A O 1
ATOM 1035 N N . GLY A 1 128 ? -0.454 -4.277 -18.792 1.00 45.69 128 GLY A N 1
ATOM 1036 C CA . GLY A 1 128 ? 0.566 -3.541 -19.560 1.00 45.69 128 GLY A CA 1
ATOM 1037 C C . GLY A 1 128 ? 1.902 -4.282 -19.709 1.00 45.69 128 GLY A C 1
ATOM 1038 O O . GLY A 1 128 ? 2.500 -4.281 -20.781 1.00 45.69 128 GLY A O 1
ATOM 1039 N N . THR A 1 129 ? 2.348 -4.976 -18.663 1.00 53.97 129 THR A N 1
ATOM 1040 C CA . THR A 1 129 ? 3.586 -5.766 -18.676 1.00 53.97 129 THR A CA 1
ATOM 1041 C C . THR A 1 129 ? 3.432 -7.071 -19.462 1.00 53.97 129 THR A C 1
ATOM 1043 O O . THR A 1 129 ? 4.411 -7.539 -20.027 1.00 53.97 129 THR A O 1
ATOM 1046 N N . ARG A 1 130 ? 2.218 -7.638 -19.563 1.00 54.78 130 ARG A N 1
ATOM 1047 C CA . ARG A 1 130 ? 1.918 -8.813 -20.408 1.00 54.78 130 ARG A CA 1
ATOM 1048 C C . ARG A 1 130 ? 2.145 -8.507 -21.883 1.00 54.78 130 ARG A C 1
ATOM 1050 O O . ARG A 1 130 ? 2.853 -9.257 -22.532 1.00 54.78 130 ARG A O 1
ATOM 1057 N N . VAL A 1 131 ? 1.647 -7.368 -22.367 1.00 52.34 131 VAL A N 1
ATOM 1058 C CA . VAL A 1 131 ? 1.873 -6.921 -23.753 1.00 52.34 131 VAL A CA 1
ATOM 1059 C C . VAL A 1 131 ? 3.370 -6.739 -24.031 1.00 52.34 131 VAL A C 1
ATOM 1061 O O . VAL A 1 131 ? 3.863 -7.152 -25.076 1.00 52.34 131 VAL A O 1
ATOM 1064 N N . GLY A 1 132 ? 4.117 -6.177 -23.073 1.00 48.38 132 GLY A N 1
ATOM 1065 C CA . GLY A 1 132 ? 5.575 -6.056 -23.173 1.00 48.38 132 GLY A CA 1
ATOM 1066 C C . GLY A 1 132 ? 6.310 -7.402 -23.141 1.00 48.38 132 GLY A C 1
ATOM 1067 O O . GLY A 1 132 ? 7.241 -7.604 -23.911 1.00 48.38 132 GLY A O 1
ATOM 1068 N N . ALA A 1 133 ? 5.886 -8.335 -22.285 1.00 57.28 133 ALA A N 1
ATOM 1069 C CA . ALA A 1 133 ? 6.458 -9.676 -22.173 1.00 57.28 133 ALA A CA 1
ATOM 1070 C C . ALA A 1 133 ? 6.189 -10.525 -23.428 1.00 57.28 133 ALA A C 1
ATOM 1072 O O . ALA A 1 133 ? 7.104 -11.175 -23.928 1.00 57.28 133 ALA A O 1
ATOM 1073 N N . GLU A 1 134 ? 4.977 -10.449 -23.985 1.00 53.75 134 GLU A N 1
ATOM 1074 C CA . GLU A 1 134 ? 4.601 -11.086 -25.254 1.00 53.75 134 GLU A CA 1
ATOM 1075 C C . GLU A 1 134 ? 5.419 -10.529 -26.420 1.00 53.75 134 GLU A C 1
ATOM 1077 O O . GLU A 1 134 ? 5.971 -11.299 -27.205 1.00 53.75 134 GLU A O 1
ATOM 1082 N N . ALA A 1 135 ? 5.585 -9.204 -26.489 1.00 54.69 135 ALA A N 1
ATOM 1083 C CA . ALA A 1 135 ? 6.428 -8.557 -27.495 1.00 54.69 135 ALA A CA 1
ATOM 1084 C C . ALA A 1 135 ? 7.919 -8.938 -27.378 1.00 54.69 135 ALA A C 1
ATOM 1086 O O . ALA A 1 135 ? 8.660 -8.836 -28.354 1.00 54.69 135 ALA A O 1
ATOM 1087 N N . LEU A 1 136 ? 8.359 -9.388 -26.198 1.00 53.59 136 LEU A N 1
ATOM 1088 C CA . LEU A 1 136 ? 9.721 -9.859 -25.923 1.00 53.59 136 LEU A CA 1
ATOM 1089 C C . LEU A 1 136 ? 9.862 -11.391 -25.998 1.00 53.59 136 LEU A C 1
ATOM 1091 O O . LEU A 1 136 ? 10.929 -11.915 -25.683 1.00 53.59 136 LEU A O 1
ATOM 1095 N N . GLY A 1 137 ? 8.819 -12.117 -26.418 1.00 48.91 137 GLY A N 1
ATOM 1096 C CA . GLY A 1 137 ? 8.854 -13.576 -26.575 1.00 48.91 137 GLY A CA 1
ATOM 1097 C C . GLY A 1 137 ? 8.789 -14.368 -25.263 1.00 48.91 137 GLY A C 1
ATOM 1098 O O . GLY A 1 137 ? 9.004 -15.580 -25.264 1.00 48.91 137 GLY A O 1
ATOM 1099 N N . VAL A 1 138 ? 8.473 -13.719 -24.140 1.00 52.03 138 VAL A N 1
ATOM 1100 C CA . VAL A 1 138 ? 8.249 -14.393 -22.856 1.00 52.03 138 VAL A CA 1
ATOM 1101 C C . VAL A 1 138 ? 6.813 -14.920 -22.849 1.00 52.03 138 VAL A C 1
ATOM 1103 O O . VAL A 1 138 ? 5.863 -14.141 -22.875 1.00 52.03 138 VAL A O 1
ATOM 1106 N N . CYS A 1 139 ? 6.643 -16.247 -22.831 1.00 43.41 139 CYS A N 1
ATOM 1107 C CA . CYS A 1 139 ? 5.325 -16.891 -22.819 1.00 43.41 139 CYS A CA 1
ATOM 1108 C C . CYS A 1 139 ? 4.463 -16.381 -21.649 1.00 43.41 139 CYS A C 1
ATOM 1110 O O . CYS A 1 139 ? 4.658 -16.756 -20.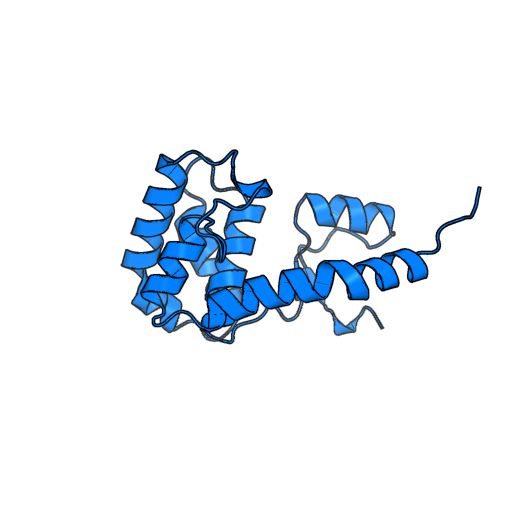493 1.00 43.41 139 CYS A O 1
ATOM 1112 N N . SER A 1 140 ? 3.453 -15.574 -21.970 1.00 42.53 140 SER A N 1
ATOM 1113 C CA . SER A 1 140 ? 2.545 -14.863 -21.059 1.00 42.53 140 SER A CA 1
ATOM 1114 C C . SER A 1 140 ? 1.513 -15.740 -20.343 1.00 42.53 140 SER A C 1
ATOM 1116 O O . SER A 1 140 ? 0.582 -15.230 -19.717 1.00 42.53 140 SER A O 1
ATOM 1118 N N . LYS A 1 141 ? 1.676 -17.069 -20.384 1.00 40.44 141 LYS A N 1
ATOM 1119 C CA . LYS A 1 141 ? 0.773 -18.019 -19.714 1.00 40.44 141 LYS A CA 1
ATOM 1120 C C . LYS A 1 141 ? 0.852 -17.958 -18.183 1.00 40.44 141 LYS A C 1
ATOM 1122 O O . LYS A 1 141 ? -0.020 -18.511 -17.520 1.00 40.44 141 LYS A O 1
ATOM 1127 N N . PHE A 1 142 ? 1.841 -17.267 -17.614 1.00 41.94 142 PHE A N 1
ATOM 1128 C CA . PHE A 1 142 ? 2.023 -17.146 -16.169 1.00 41.94 142 PHE A CA 1
ATOM 1129 C C . PHE A 1 142 ? 1.788 -15.709 -15.686 1.00 41.94 142 PHE A C 1
ATOM 1131 O O . PHE A 1 142 ? 2.341 -14.753 -16.226 1.00 41.94 142 PHE A O 1
ATOM 1138 N N . LYS A 1 143 ? 0.983 -15.558 -14.621 1.00 49.69 143 LYS A N 1
ATOM 1139 C CA . LYS A 1 143 ? 0.703 -14.274 -13.941 1.00 49.69 143 LYS A CA 1
ATOM 1140 C C . LYS A 1 143 ? 1.948 -13.659 -13.262 1.00 49.69 143 LYS A C 1
ATOM 1142 O O . LYS A 1 143 ? 1.886 -12.525 -12.791 1.00 49.69 143 LYS A O 1
ATOM 1147 N N . THR A 1 144 ? 3.073 -14.375 -13.241 1.00 40.56 144 THR A N 1
ATOM 1148 C CA . THR A 1 144 ? 4.317 -14.037 -12.536 1.00 40.56 144 THR A CA 1
ATOM 1149 C C . THR A 1 144 ? 5.532 -14.612 -13.273 1.00 40.56 144 THR A C 1
ATOM 1151 O O . THR A 1 144 ? 5.470 -15.744 -13.752 1.00 40.56 144 THR A O 1
ATOM 1154 N N . VAL A 1 145 ? 6.650 -13.881 -13.312 1.00 44.91 145 VAL A N 1
ATOM 1155 C CA . VAL A 1 145 ? 7.966 -14.389 -13.754 1.00 44.91 145 VAL A CA 1
ATOM 1156 C C . VAL A 1 145 ? 8.957 -14.256 -12.600 1.00 44.91 145 VAL A C 1
ATOM 1158 O O . VAL A 1 145 ? 9.122 -13.171 -12.051 1.00 44.91 145 VAL A O 1
ATOM 1161 N N . GLU A 1 146 ? 9.617 -15.345 -12.211 1.00 44.34 146 GLU A N 1
ATOM 1162 C CA . GLU A 1 146 ? 10.657 -15.309 -11.176 1.00 44.34 146 GLU A CA 1
ATOM 1163 C C . GLU A 1 146 ? 11.870 -14.489 -11.632 1.00 44.34 146 GLU A C 1
ATOM 1165 O O . GLU A 1 146 ? 12.382 -14.679 -12.736 1.00 44.34 146 GLU A O 1
ATOM 1170 N N . VAL A 1 147 ? 12.357 -13.593 -10.766 1.00 48.62 147 VAL A N 1
ATOM 1171 C CA . VAL A 1 147 ? 13.504 -12.714 -11.068 1.00 48.62 147 VAL A CA 1
ATOM 1172 C C . VAL A 1 147 ? 14.786 -13.521 -11.317 1.00 48.62 147 VAL A C 1
ATOM 1174 O O . VAL A 1 147 ? 15.624 -13.115 -12.116 1.00 48.62 147 VAL A O 1
ATOM 1177 N N . SER A 1 148 ? 14.911 -14.700 -10.700 1.00 41.66 148 SER A N 1
ATOM 1178 C CA . SER A 1 148 ? 16.036 -15.632 -10.871 1.00 41.66 148 SER A CA 1
ATOM 1179 C C . SER A 1 148 ? 16.181 -16.195 -12.288 1.00 41.66 148 SER A C 1
ATOM 1181 O O . SER A 1 148 ? 17.230 -16.741 -12.609 1.00 41.66 148 SER A O 1
ATOM 1183 N N . LYS A 1 149 ? 15.161 -16.064 -13.146 1.00 35.81 149 LYS A N 1
ATOM 1184 C CA . LYS A 1 149 ? 15.192 -16.533 -14.542 1.00 35.81 149 LYS A CA 1
ATOM 1185 C C . LYS A 1 149 ? 15.547 -15.436 -15.552 1.00 35.81 149 LYS A C 1
ATOM 1187 O O . LYS A 1 149 ? 15.495 -15.685 -16.751 1.00 35.81 149 LYS A O 1
ATOM 1192 N N . LEU A 1 150 ? 15.866 -14.226 -15.083 1.00 39.00 150 LEU A N 1
ATOM 1193 C CA . LEU A 1 150 ? 16.190 -13.063 -15.922 1.00 39.00 150 LEU A CA 1
ATOM 1194 C C . LEU A 1 150 ? 17.699 -12.743 -15.975 1.00 39.00 150 LEU A C 1
ATOM 1196 O O . LEU A 1 150 ? 18.063 -11.641 -16.389 1.00 39.00 150 LEU A O 1
ATOM 1200 N N . SER A 1 151 ? 18.560 -13.669 -15.544 1.00 33.03 151 SER A N 1
ATOM 1201 C CA . SE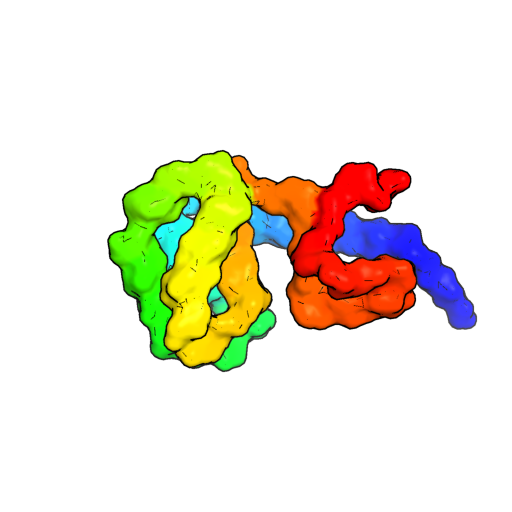R A 1 151 ? 20.027 -13.544 -15.574 1.00 33.03 151 SER A CA 1
ATOM 1202 C C . SER A 1 151 ? 20.642 -14.111 -16.846 1.00 33.03 151 SER A C 1
ATOM 1204 O O . SER A 1 151 ? 20.342 -15.293 -17.129 1.00 33.03 151 SER A O 1
#

Organism: NCBI:txid1539056

Sequence (151 aa):
MQKQTIKSFVHIYIRKIRPEAQAELDWFRQQPTLASTIEYAALAVDSRGKRCSHQRRLKKSTLEQAKQDLLANLKSIQMCKNFNDLFLLIDTLLQPISGAGELYIYDTSLRIGVKLNLLPMVVYLHRGTRVGAEALGVCSKFKTVEVSKLS

Secondary structure (DSSP, 8-state):
-----HHHHHHHIIIIIHHHHHHHHHHHHTSSSHHHHHHHHHTTB-TTSPBPGGGTTS-HHHHHHHHHHHHHTHHHHHH--SHHHHHHHHHHHHTTSTT--HHHHHHHHHHHHHHHT---SEEE--HHHHHHHHHTT--TTSSEEEGGG--

pLDDT: mean 78.13, std 20.54, range [33.03, 98.31]